Protein AF-0000000067827092 (afdb_homodimer)

pLDDT: mean 78.28, std 23.98, range [33.88, 98.75]

Organism: Synechocystis sp. (strain ATCC 27184 / PCC 6803 / Kazusa) (NCBI:txid1111708)

Secondary structure (DSSP, 8-state):
---TTTT--------------------TTT-TTEEEEEEEEEHHHHHHHHHHHHH-SS---HHHHHHHHHHHHHHT-/---TTTT--------------------TTT-TTEEEEEEEEEHHHHHHHHHHHHH-SS---HHHHHHHHHHHHHHT-

Solvent-accessible surface area (backbone atoms only — not comparable to full-atom values): 9592 Å² total; per-residue (Å²): 131,84,75,79,68,68,75,74,63,77,73,69,72,73,66,76,68,74,67,72,66,64,71,71,71,73,42,66,83,66,35,86,63,36,35,84,43,75,32,51,29,46,40,67,58,52,52,51,48,54,54,51,39,72,68,39,87,66,87,54,54,70,25,56,50,52,41,51,51,51,53,52,52,56,72,72,103,133,85,74,82,68,68,77,76,63,79,72,71,70,72,66,74,68,73,67,73,68,65,72,71,69,74,43,68,82,65,35,85,63,35,35,84,42,75,32,53,30,47,40,68,58,51,52,52,47,54,55,50,40,71,68,39,86,65,87,52,52,71,28,56,50,52,42,49,5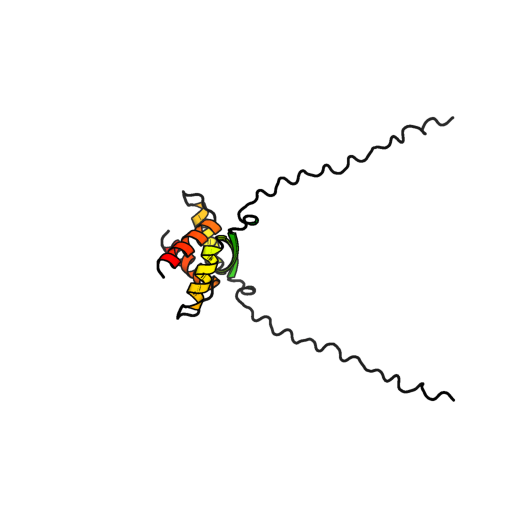0,52,54,53,52,55,72,71,104

Structure (mmCIF, N/CA/C/O backbone):
data_AF-0000000067827092-model_v1
#
loop_
_entity.id
_entity.type
_entity.pdbx_description
1 polymer 'Ssl6035 protein'
#
loop_
_atom_site.group_PDB
_atom_site.id
_atom_site.type_symbol
_atom_site.label_atom_id
_atom_site.label_alt_id
_atom_site.label_comp_id
_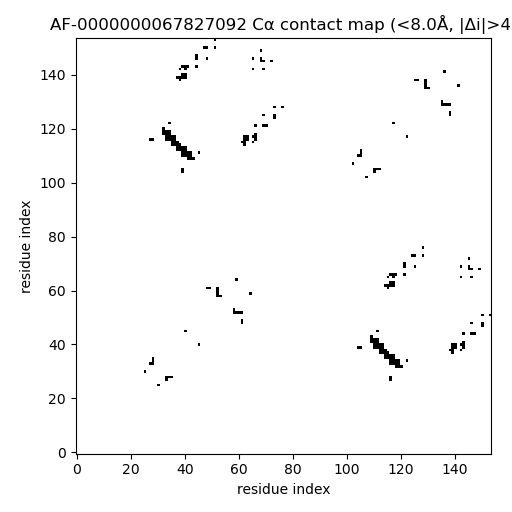atom_site.label_asym_id
_atom_site.label_entity_id
_atom_site.label_seq_id
_atom_site.pdbx_PDB_ins_code
_atom_site.Cartn_x
_atom_site.Cartn_y
_atom_site.Cartn_z
_atom_site.occupancy
_atom_site.B_iso_or_equiv
_atom_site.auth_seq_id
_atom_site.auth_comp_id
_atom_site.auth_asym_id
_atom_site.auth_atom_id
_atom_site.pdbx_PDB_model_num
ATOM 1 N N . MET A 1 1 ? -31.906 59.188 38.312 1 33.88 1 MET A N 1
ATOM 2 C CA . MET A 1 1 ? -31.656 58.969 36.906 1 33.88 1 MET A CA 1
ATOM 3 C C . MET A 1 1 ? -30.562 57.906 36.719 1 33.88 1 MET A C 1
ATOM 5 O O . MET A 1 1 ? -29.469 58.062 37.25 1 33.88 1 MET A O 1
ATOM 9 N N . SER A 1 2 ? -30.969 56.594 36.781 1 47.31 2 SER A N 1
ATOM 10 C CA . SER A 1 2 ? -30.125 55.406 36.812 1 47.31 2 SER A CA 1
ATOM 11 C C . SER A 1 2 ? -29.281 55.281 35.562 1 47.31 2 SER A C 1
ATOM 13 O O . SER A 1 2 ? -29.812 55.281 34.438 1 47.31 2 SER A O 1
ATOM 15 N N . LYS A 1 3 ? -28.047 55.875 35.531 1 43.91 3 LYS A N 1
ATOM 16 C CA . LYS A 1 3 ? -27.031 56.094 34.5 1 43.91 3 LYS A CA 1
ATOM 17 C C . LYS A 1 3 ? -26.594 54.812 33.844 1 43.91 3 LYS A C 1
ATOM 19 O O . LYS A 1 3 ? -25.641 54.781 33.062 1 43.91 3 LYS A O 1
ATOM 24 N N . PHE A 1 4 ? -26.969 53.625 34.406 1 52.75 4 PHE A N 1
ATOM 25 C CA . PHE A 1 4 ? -26.234 52.438 34.031 1 52.75 4 PHE A CA 1
ATOM 26 C C . PHE A 1 4 ? -26.594 52.031 32.594 1 52.75 4 PHE A C 1
ATOM 28 O O . PHE A 1 4 ? -26.281 50.906 32.188 1 52.75 4 PHE A O 1
ATOM 35 N N . LYS A 1 5 ? -27.438 52.812 31.953 1 43.12 5 LYS A N 1
ATOM 36 C CA . LYS A 1 5 ? -27.938 52.281 30.688 1 43.12 5 LYS A CA 1
ATOM 37 C C . LYS A 1 5 ? -26.812 52.094 29.688 1 43.12 5 LYS A C 1
ATOM 39 O O . LYS A 1 5 ? -26.953 51.344 28.719 1 43.12 5 LYS A O 1
ATOM 44 N N . GLY A 1 6 ? -25.891 52.969 29.625 1 42.88 6 GLY A N 1
ATOM 45 C CA . GLY A 1 6 ? -25.281 53.188 28.312 1 42.88 6 GLY A CA 1
ATOM 46 C C . GLY A 1 6 ? -24.422 52 27.875 1 42.88 6 GLY A C 1
ATOM 47 O O . GLY A 1 6 ? -24 51.938 26.719 1 42.88 6 GLY A O 1
ATOM 48 N N . ILE A 1 7 ? -23.625 51.406 28.719 1 44.62 7 ILE A N 1
ATOM 49 C CA . ILE A 1 7 ? -22.391 50.75 28.234 1 44.62 7 ILE A CA 1
ATOM 50 C C . ILE A 1 7 ? -22.75 49.469 27.5 1 44.62 7 ILE A C 1
ATOM 52 O O . ILE A 1 7 ? -21.922 48.562 27.438 1 44.62 7 ILE A O 1
ATOM 56 N N . LEU A 1 8 ? -24 49.156 27.25 1 47.06 8 LEU A N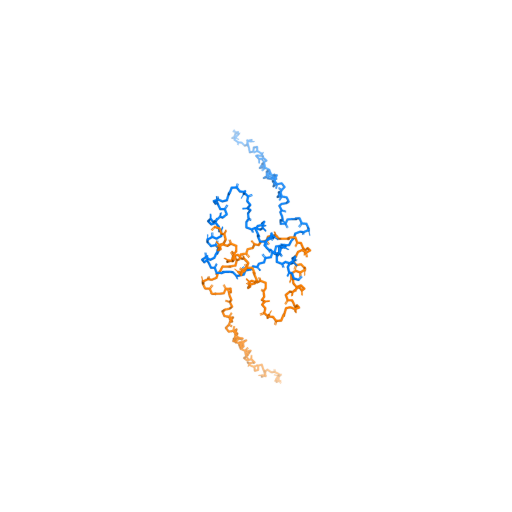 1
ATOM 57 C CA . LEU A 1 8 ? -24.219 47.906 26.5 1 47.06 8 LEU A CA 1
ATOM 58 C C . LEU A 1 8 ? -23.438 47.938 25.188 1 47.06 8 LEU A C 1
ATOM 60 O O . LEU A 1 8 ? -23.922 48.5 24.188 1 47.06 8 LEU A O 1
ATOM 64 N N . ASP A 1 9 ? -22.312 48.688 25.172 1 39 9 ASP A N 1
ATOM 65 C CA . ASP A 1 9 ? -21.562 48.688 23.922 1 39 9 ASP A CA 1
ATOM 66 C C . ASP A 1 9 ? -21.547 47.281 23.328 1 39 9 ASP A C 1
ATOM 68 O O . ASP A 1 9 ? -21.484 46.281 24.047 1 39 9 ASP A O 1
ATOM 72 N N . SER A 1 10 ? -22.047 47.125 22.047 1 42.09 10 SER A N 1
ATOM 73 C CA . SER A 1 10 ? -22.031 46.156 20.953 1 42.09 10 SER A CA 1
ATOM 74 C C . SER A 1 10 ? -20.703 45.406 20.906 1 42.09 10 SER A C 1
ATOM 76 O O . SER A 1 10 ? -19.672 45.969 20.5 1 42.09 10 SER A O 1
ATOM 78 N N . HIS A 1 11 ? -20.219 44.781 22 1 43.06 11 HIS A N 1
ATOM 79 C CA . HIS A 1 11 ? -19.109 43.844 21.766 1 43.06 11 HIS A CA 1
ATOM 80 C C . HIS A 1 11 ? -19.312 43.094 20.469 1 43.06 11 HIS A C 1
ATOM 82 O O . HIS A 1 11 ? -20.25 42.281 20.344 1 43.06 11 HIS A O 1
ATOM 88 N N . LYS A 1 12 ? -19.312 43.812 19.328 1 40 12 LYS A N 1
ATOM 89 C CA . LYS A 1 12 ? -19.141 43.094 18.062 1 40 12 LYS A CA 1
ATOM 90 C C . LYS A 1 12 ? -18.297 41.844 18.234 1 40 12 LYS A C 1
ATOM 92 O O . LYS A 1 12 ? -17.188 41.875 18.766 1 40 12 LYS A O 1
ATOM 97 N N . GLN A 1 13 ? -18.906 40.75 18.703 1 42.06 13 GLN A N 1
ATOM 98 C CA . GLN A 1 13 ? -18.328 39.438 18.594 1 42.06 13 GLN A CA 1
ATOM 99 C C . GLN A 1 13 ? -17.406 39.344 17.359 1 42.06 13 GLN A C 1
ATOM 101 O O . GLN A 1 13 ? -17.844 39.625 16.25 1 42.06 13 GLN A O 1
ATOM 106 N N . THR A 1 14 ? -16.141 39.688 17.531 1 42.25 14 THR A N 1
ATOM 107 C CA . THR A 1 14 ? -15.078 39.375 16.594 1 42.25 14 THR A CA 1
ATOM 108 C C . THR A 1 14 ? -15.43 38.094 15.828 1 42.25 14 THR A C 1
ATOM 110 O O . THR A 1 14 ? -15.727 37.062 16.438 1 42.25 14 THR A O 1
ATOM 113 N N . ALA A 1 15 ? -16.062 38.188 14.633 1 44.16 15 ALA A N 1
ATOM 114 C CA . ALA A 1 15 ? -16.234 37.062 13.688 1 44.16 15 ALA A CA 1
ATOM 115 C C . ALA A 1 15 ? -15.117 36.031 13.852 1 44.16 15 ALA A C 1
ATOM 117 O O . ALA A 1 15 ? -14 36.375 14.25 1 44.16 15 ALA A O 1
ATOM 118 N N . PRO A 1 16 ? -15.445 34.844 14.32 1 44.72 16 PRO A N 1
ATOM 119 C CA . PRO A 1 16 ? -14.375 33.844 14.289 1 44.72 16 PRO A CA 1
ATOM 120 C C . PRO A 1 16 ? -13.336 34.125 13.203 1 44.72 16 PRO A C 1
ATOM 122 O O . PRO A 1 16 ? -13.688 34.562 12.102 1 44.72 16 PRO A O 1
ATOM 125 N N . THR A 1 17 ? -12.258 34.812 13.445 1 43.59 17 THR A N 1
ATOM 126 C CA . THR A 1 17 ? -11.125 34.812 12.531 1 43.59 17 THR A CA 1
ATOM 127 C C . THR A 1 17 ? -11.18 33.625 11.586 1 43.59 17 THR A C 1
ATOM 129 O O . THR A 1 17 ? -11.352 32.5 12.031 1 43.59 17 THR A O 1
ATOM 132 N N . GLU A 1 18 ? -11.773 33.781 10.367 1 44.19 18 GLU A N 1
ATOM 133 C CA . GLU A 1 18 ? -11.492 32.75 9.367 1 44.19 18 GLU A CA 1
ATOM 134 C C . GLU A 1 18 ? -10.172 32.031 9.672 1 44.19 18 GLU A C 1
ATOM 136 O O . GLU A 1 18 ? -9.109 32.656 9.656 1 44.19 18 GLU A O 1
ATOM 141 N N . SER A 1 19 ? -10.016 31.375 10.773 1 43.94 19 SER A N 1
ATOM 142 C CA . SER A 1 19 ? -8.844 30.516 10.828 1 43.94 19 SER A CA 1
ATOM 143 C C . SER A 1 19 ? -8.25 30.297 9.445 1 43.94 19 SER A C 1
ATOM 145 O O . SER A 1 19 ? -8.961 29.891 8.516 1 43.94 19 SER A O 1
ATOM 147 N N . GLN A 1 20 ? -7.543 31.219 8.906 1 46.22 20 GLN A N 1
ATOM 148 C CA . GLN A 1 20 ? -6.727 30.938 7.73 1 46.22 20 GLN A CA 1
ATOM 149 C C . GLN A 1 20 ? -6.406 29.453 7.621 1 46.22 20 GLN A C 1
ATOM 151 O O . GLN A 1 20 ? -5.594 28.938 8.383 1 46.22 20 GLN A O 1
ATOM 156 N N . ARG A 1 21 ? -7.363 28.594 7.559 1 46.31 21 ARG A N 1
ATOM 157 C CA . ARG A 1 21 ? -7.051 27.203 7.285 1 46.31 21 ARG A CA 1
ATOM 158 C C . ARG A 1 21 ? -5.766 27.078 6.477 1 46.31 21 ARG A C 1
ATOM 160 O O . ARG A 1 21 ? -5.625 27.703 5.422 1 46.31 21 ARG A O 1
ATOM 167 N N . LYS A 1 22 ? -4.652 27.219 7.09 1 48.22 22 LYS A N 1
ATOM 168 C CA . LYS A 1 22 ? -3.404 26.938 6.387 1 48.22 22 LYS A CA 1
ATOM 169 C C . LYS A 1 22 ? -3.648 26.062 5.16 1 48.22 22 LYS A C 1
ATOM 171 O O . LYS A 1 22 ? -4.453 25.125 5.207 1 48.22 22 LYS A O 1
ATOM 176 N N . PRO A 1 23 ? -3.531 26.656 3.963 1 47.41 23 PRO A N 1
ATOM 177 C CA . PRO A 1 23 ? -3.721 25.828 2.77 1 47.41 23 PRO A CA 1
ATOM 178 C C . PRO A 1 23 ? -3.324 24.375 2.996 1 47.41 23 PRO A C 1
ATOM 180 O O . PRO A 1 23 ? -2.301 24.094 3.627 1 47.41 23 PRO A O 1
ATOM 183 N N . LYS A 1 24 ? -4.215 23.547 3.318 1 49.28 24 LYS A N 1
ATOM 184 C CA . LYS A 1 24 ? -3.871 22.125 3.43 1 49.28 24 LYS A CA 1
ATOM 185 C C . LYS A 1 24 ? -2.742 21.766 2.471 1 49.28 24 LYS A C 1
ATOM 187 O O . LYS A 1 24 ? -2.793 22.094 1.285 1 49.28 24 LYS A O 1
ATOM 192 N N . THR A 1 25 ? -1.505 22.266 2.738 1 52.91 25 THR A N 1
ATOM 193 C CA . THR A 1 25 ? -0.368 21.875 1.914 1 52.91 25 THR A CA 1
ATOM 194 C C . THR A 1 25 ? -0.721 20.656 1.049 1 52.91 25 THR A C 1
ATOM 196 O O . THR A 1 25 ? -1.438 19.766 1.492 1 52.91 25 THR A O 1
ATOM 199 N N . LYS A 1 26 ? -1.05 21.016 -0.239 1 58.91 26 LYS A N 1
ATOM 200 C CA . LYS A 1 26 ? -1.419 20 -1.222 1 58.91 26 LYS A CA 1
ATOM 201 C C . LYS A 1 26 ? -0.495 18.797 -1.134 1 58.91 26 LYS A C 1
ATOM 203 O O . LYS A 1 26 ? 0.647 18.844 -1.596 1 58.91 26 LYS A O 1
ATOM 208 N N . GLY A 1 27 ? -0.501 18.172 0.019 1 72.88 27 GLY A N 1
ATOM 209 C CA . GLY A 1 27 ? 0.281 16.953 0.1 1 72.88 27 GLY A CA 1
ATOM 210 C C . GLY A 1 27 ? -0.092 15.93 -0.959 1 72.88 27 GLY A C 1
ATOM 211 O O . GLY A 1 27 ? -0.741 16.266 -1.952 1 72.88 27 GLY A O 1
ATOM 212 N N . LYS A 1 28 ? 0.531 14.852 -1.089 1 79.19 28 LYS A N 1
ATOM 213 C CA . LYS A 1 28 ? 0.27 13.789 -2.051 1 79.19 28 LYS A CA 1
ATOM 214 C C . LYS A 1 28 ? -1.223 13.477 -2.139 1 79.19 28 LYS A C 1
ATOM 216 O O . LYS A 1 28 ? -1.726 13.117 -3.205 1 79.19 28 LYS A O 1
ATOM 221 N N . ARG A 1 29 ? -1.919 13.906 -1.175 1 84.81 29 ARG A N 1
ATOM 222 C CA . ARG A 1 29 ? -3.342 13.586 -1.138 1 84.81 29 ARG A CA 1
ATOM 223 C C . ARG A 1 29 ? -4.121 14.453 -2.121 1 84.81 29 ARG A C 1
ATOM 225 O O . ARG A 1 29 ? -5.035 13.969 -2.795 1 84.81 29 ARG A O 1
ATOM 232 N N . SER A 1 30 ? -3.689 15.719 -2.262 1 86.5 30 SER A N 1
ATOM 233 C CA . SER A 1 30 ? -4.41 16.641 -3.137 1 86.5 30 SER A CA 1
ATOM 234 C C . SER A 1 30 ? -3.816 16.641 -4.543 1 86.5 30 SER A C 1
ATOM 236 O O . SER A 1 30 ? -4.352 17.281 -5.445 1 86.5 30 SER A O 1
ATOM 238 N N . ASP A 1 31 ? -2.68 16.109 -4.727 1 91 31 ASP A N 1
ATOM 239 C CA . ASP A 1 31 ? -2.01 16.031 -6.02 1 91 31 ASP A CA 1
ATOM 240 C C . ASP A 1 31 ? -2.742 15.062 -6.957 1 91 31 ASP A C 1
ATOM 242 O O . ASP A 1 31 ? -2.912 13.891 -6.633 1 91 31 ASP A O 1
ATOM 246 N N . PRO A 1 32 ? -3.223 15.609 -8.047 1 93.75 32 PRO A N 1
ATOM 247 C CA . PRO A 1 32 ? -4.043 14.789 -8.945 1 93.75 32 PRO A CA 1
ATOM 248 C C . PRO A 1 32 ? -3.268 13.633 -9.562 1 93.75 32 PRO A C 1
ATOM 250 O O . PRO A 1 32 ? -3.867 12.719 -10.141 1 93.75 32 PRO A O 1
ATOM 253 N N . ASP A 1 33 ? -1.917 13.625 -9.562 1 95.69 33 ASP A N 1
ATOM 254 C CA . ASP A 1 33 ? -1.111 12.578 -10.172 1 95.69 33 ASP A CA 1
ATOM 255 C C . ASP A 1 33 ? -0.927 11.398 -9.219 1 95.69 33 ASP A C 1
ATOM 257 O O . ASP A 1 33 ? -0.369 10.367 -9.594 1 95.69 33 ASP A O 1
ATOM 261 N N . TYR A 1 34 ? -1.407 11.578 -8.047 1 97.25 34 TYR A N 1
ATOM 262 C CA . TYR A 1 34 ? -1.266 10.516 -7.062 1 97.25 34 TYR A CA 1
ATOM 263 C C . TYR A 1 34 ? -2.615 9.883 -6.742 1 97.25 34 TYR A C 1
ATOM 265 O O . TYR A 1 34 ? -3.658 10.523 -6.891 1 97.25 34 TYR A O 1
ATOM 273 N N . GLU A 1 35 ? -2.527 8.68 -6.41 1 96.56 35 GLU A N 1
ATOM 274 C CA . GLU A 1 35 ? -3.666 7.891 -5.949 1 96.56 35 GLU A CA 1
ATOM 275 C C . GLU A 1 35 ? -3.43 7.348 -4.543 1 96.56 35 GLU A C 1
ATOM 277 O O . GLU A 1 35 ? -2.336 6.867 -4.234 1 96.56 35 GLU A O 1
ATOM 282 N N . GLN A 1 36 ? -4.469 7.582 -3.623 1 96.94 36 GLN A N 1
ATOM 283 C CA . GLN A 1 36 ? -4.43 6.875 -2.348 1 96.94 36 GLN A CA 1
ATOM 284 C C . GLN A 1 36 ? -4.875 5.426 -2.51 1 96.94 36 GLN A C 1
ATOM 286 O O . GLN A 1 36 ? -6.02 5.164 -2.885 1 96.94 36 GLN A O 1
ATOM 291 N N . VAL A 1 37 ? -3.977 4.504 -2.258 1 97.88 37 VAL A N 1
ATOM 292 C CA . VAL A 1 37 ? -4.305 3.09 -2.391 1 97.88 37 VAL A CA 1
ATOM 293 C C . VAL A 1 37 ? -4.328 2.434 -1.013 1 97.88 37 VAL A C 1
ATOM 295 O O . VAL A 1 37 ? -3.684 2.914 -0.077 1 97.88 37 VAL A O 1
ATOM 298 N N . SER A 1 38 ? -5.137 1.438 -0.887 1 97.25 38 SER A N 1
ATOM 299 C CA . SER A 1 38 ? -5.227 0.676 0.354 1 97.25 38 SER A CA 1
ATOM 300 C C . SER A 1 38 ? -4.77 -0.765 0.152 1 97.25 38 SER A C 1
ATOM 302 O O . SER A 1 38 ? -5.016 -1.358 -0.899 1 97.25 38 SER A O 1
ATOM 304 N N . ALA A 1 39 ? -4.039 -1.232 1.086 1 98 39 ALA A N 1
ATOM 305 C CA . ALA A 1 39 ? -3.633 -2.635 1.119 1 98 39 ALA A CA 1
ATOM 306 C C . ALA A 1 39 ? -3.807 -3.223 2.518 1 98 39 ALA A C 1
ATOM 308 O O . ALA A 1 39 ? -3.625 -2.525 3.518 1 98 39 ALA A O 1
ATOM 309 N N . TYR A 1 40 ? -4.254 -4.367 2.566 1 97.5 40 TYR A N 1
ATOM 310 C CA . TYR A 1 40 ? -4.266 -5.121 3.814 1 97.5 40 TYR A CA 1
ATOM 311 C C . TYR A 1 40 ? -3.01 -5.977 3.945 1 97.5 40 TYR A C 1
ATOM 313 O O . TYR A 1 40 ? -2.807 -6.914 3.17 1 97.5 40 TYR A O 1
ATOM 321 N N . ILE A 1 41 ? -2.197 -5.652 4.922 1 98.12 41 ILE A N 1
ATOM 322 C CA . ILE A 1 41 ? -0.972 -6.414 5.152 1 98.12 41 ILE A CA 1
ATOM 323 C C . ILE A 1 41 ? -0.934 -6.906 6.598 1 98.12 41 ILE A C 1
ATOM 325 O O . ILE A 1 41 ? -1.694 -6.43 7.441 1 98.12 41 ILE A O 1
ATOM 329 N N . ARG A 1 42 ? -0.126 -7.891 6.824 1 97.88 42 ARG A N 1
ATOM 330 C CA . ARG A 1 42 ? 0.013 -8.375 8.195 1 97.88 42 ARG A CA 1
ATOM 331 C C . ARG A 1 42 ? 0.501 -7.273 9.125 1 97.88 42 ARG A C 1
ATOM 333 O O . ARG A 1 42 ? 1.369 -6.48 8.75 1 97.88 42 ARG A O 1
ATOM 340 N N . LYS A 1 43 ? -0.029 -7.297 10.352 1 97.94 43 LYS A N 1
ATOM 341 C CA . LYS A 1 43 ? 0.338 -6.293 11.352 1 97.94 43 LYS A CA 1
ATOM 342 C C . LYS A 1 43 ? 1.833 -6.34 11.648 1 97.94 43 LYS A C 1
ATOM 344 O O . LYS A 1 43 ? 2.477 -5.297 11.781 1 97.94 43 LYS A O 1
ATOM 349 N N . GLU A 1 44 ? 2.318 -7.484 11.805 1 98 44 GLU A N 1
ATOM 350 C CA . GLU A 1 44 ? 3.736 -7.648 12.109 1 98 44 GLU A CA 1
ATOM 351 C C . GLU A 1 44 ? 4.609 -7.078 11 1 98 44 GLU A C 1
ATOM 353 O O . GLU A 1 44 ? 5.617 -6.422 11.266 1 98 44 GLU A O 1
ATOM 358 N N . THR A 1 45 ? 4.234 -7.324 9.727 1 98.56 45 THR A N 1
ATOM 359 C CA . THR A 1 45 ? 4.973 -6.766 8.594 1 98.56 45 THR A CA 1
ATOM 360 C C . THR A 1 45 ? 4.965 -5.242 8.648 1 98.56 45 THR A C 1
ATOM 362 O O . THR A 1 45 ? 6.012 -4.605 8.508 1 98.56 45 THR A O 1
ATOM 365 N N . TYR A 1 46 ? 3.814 -4.711 8.906 1 98.38 46 TYR A N 1
ATOM 366 C CA . TYR A 1 46 ? 3.684 -3.26 8.945 1 98.38 46 TYR A CA 1
ATOM 367 C C . TYR A 1 46 ? 4.535 -2.668 10.062 1 98.38 46 TYR A C 1
ATOM 369 O O . TYR A 1 46 ? 5.242 -1.679 9.859 1 98.38 46 TYR A O 1
ATOM 377 N N . ARG A 1 47 ? 4.441 -3.289 11.227 1 98.12 47 ARG A N 1
ATOM 378 C CA . ARG A 1 47 ? 5.234 -2.832 12.359 1 98.12 47 ARG A CA 1
ATOM 379 C C . ARG A 1 47 ? 6.723 -2.834 12.023 1 98.12 47 ARG A C 1
ATOM 381 O O . ARG A 1 47 ? 7.422 -1.852 12.281 1 98.12 47 ARG A O 1
ATOM 388 N N . ASN A 1 48 ? 7.195 -3.908 11.469 1 98.5 48 ASN A N 1
ATOM 389 C CA . ASN A 1 48 ? 8.609 -4.035 11.133 1 98.5 48 ASN A CA 1
ATOM 390 C C . ASN A 1 48 ? 9.023 -3.033 10.062 1 98.5 48 ASN A C 1
ATOM 392 O O . ASN A 1 48 ? 10.141 -2.51 10.094 1 98.5 48 ASN A O 1
ATOM 396 N N . VAL A 1 49 ? 8.148 -2.727 9.102 1 98.38 49 VAL A N 1
ATOM 397 C CA . VAL A 1 49 ? 8.438 -1.734 8.07 1 98.38 49 VAL A CA 1
ATOM 398 C C . VAL A 1 49 ? 8.578 -0.353 8.703 1 98.38 49 VAL A C 1
ATOM 400 O O . VAL A 1 49 ? 9.508 0.393 8.391 1 98.38 49 VAL A O 1
ATOM 403 N N . LYS A 1 50 ? 7.621 -0.02 9.586 1 97.5 50 LYS A N 1
ATOM 404 C CA . LYS A 1 50 ? 7.672 1.273 10.266 1 97.5 50 LYS A CA 1
ATOM 405 C C . LYS A 1 50 ? 8.977 1.44 11.039 1 97.5 50 LYS A C 1
ATOM 407 O O . LYS A 1 50 ? 9.602 2.5 10.984 1 97.5 50 LYS A O 1
ATOM 412 N N . ILE A 1 51 ? 9.406 0.389 11.742 1 97.56 51 ILE A N 1
ATOM 413 C CA . ILE A 1 51 ? 10.648 0.414 12.508 1 97.56 51 ILE A CA 1
ATOM 414 C C . ILE A 1 51 ? 11.836 0.604 11.562 1 97.56 51 ILE A C 1
ATOM 416 O O . ILE A 1 51 ? 12.711 1.438 11.812 1 97.56 51 ILE A O 1
ATOM 420 N N . ALA A 1 52 ? 11.836 -0.206 10.453 1 97.38 52 ALA A N 1
ATOM 421 C CA . ALA A 1 52 ? 12.938 -0.137 9.492 1 97.38 52 ALA A CA 1
ATOM 422 C C . ALA A 1 52 ? 13.023 1.247 8.859 1 97.38 52 ALA A C 1
ATOM 424 O O . ALA A 1 52 ? 14.125 1.773 8.656 1 97.38 52 ALA A O 1
ATOM 425 N N . LEU A 1 53 ? 11.914 1.859 8.57 1 97.25 53 LEU A N 1
ATOM 426 C CA . LEU A 1 53 ? 11.875 3.18 7.949 1 97.25 53 LEU A CA 1
ATOM 427 C C . LEU A 1 53 ? 12.445 4.234 8.891 1 97.25 53 LEU A C 1
ATOM 429 O O . LEU A 1 53 ? 13.109 5.176 8.445 1 97.25 53 LEU A O 1
ATOM 433 N N . LEU A 1 54 ? 12.148 4.066 10.195 1 95.81 54 LEU A N 1
ATOM 434 C CA . LEU A 1 54 ? 12.633 5.02 11.188 1 95.81 54 LEU A CA 1
ATOM 435 C C . LEU A 1 54 ? 14.156 4.961 11.289 1 95.81 54 LEU A C 1
ATOM 437 O O . LEU A 1 54 ? 14.797 5.961 11.625 1 95.81 54 LEU A O 1
ATOM 441 N N . GLN A 1 55 ? 14.703 3.799 10.969 1 94.56 55 GLN A N 1
ATOM 442 C CA . GLN A 1 55 ? 16.141 3.57 11.133 1 94.56 55 GLN A CA 1
ATOM 443 C C . GLN A 1 55 ? 16.891 3.928 9.859 1 94.56 55 GLN A C 1
ATOM 445 O O . GLN A 1 55 ? 18.125 4.031 9.875 1 94.56 55 GLN A O 1
ATOM 450 N N . GLU A 1 56 ? 16.219 4.113 8.781 1 92 56 GLU A N 1
ATOM 451 C CA . GLU A 1 56 ? 16.875 4.406 7.508 1 92 56 GLU A CA 1
ATOM 452 C C . GLU A 1 56 ? 17.5 5.793 7.512 1 92 56 GLU A C 1
ATOM 454 O O . GLU A 1 56 ? 16.938 6.734 8.086 1 92 56 GLU A O 1
ATOM 459 N N . GLU A 1 57 ? 18.625 5.762 6.941 1 86.31 57 GLU A N 1
ATOM 460 C CA . GLU A 1 57 ? 19.297 7.051 6.785 1 86.31 57 GLU A CA 1
ATOM 461 C C . GLU A 1 57 ? 18.5 7.98 5.879 1 86.31 57 GLU A C 1
ATOM 463 O O . GLU A 1 57 ? 18.391 9.18 6.152 1 86.31 57 GLU A O 1
ATOM 468 N N . GLU A 1 58 ? 17.984 7.348 4.762 1 81.88 58 GLU A N 1
ATOM 469 C CA . GLU A 1 58 ? 17.109 8.102 3.871 1 81.88 58 GLU A CA 1
ATOM 470 C C . GLU A 1 58 ? 15.711 8.258 4.469 1 81.88 58 GLU A C 1
ATOM 472 O O . GLU A 1 58 ? 15.07 7.27 4.82 1 81.88 58 GLU A O 1
ATOM 477 N N . LYS A 1 59 ? 15.359 9.461 4.641 1 88.06 59 LYS A N 1
ATOM 478 C CA . LYS A 1 59 ? 14.055 9.727 5.246 1 88.06 59 LYS A CA 1
ATOM 479 C C . LYS A 1 59 ? 12.938 9.586 4.223 1 88.06 59 LYS A C 1
ATOM 481 O O . LYS A 1 59 ? 12.562 10.555 3.561 1 88.06 59 LYS A O 1
ATOM 486 N N . ARG A 1 60 ? 12.523 8.375 4.066 1 90.81 60 ARG A N 1
ATOM 487 C CA . ARG A 1 60 ? 11.344 8.141 3.24 1 90.81 60 ARG A CA 1
ATOM 488 C C . ARG A 1 60 ? 10.188 7.609 4.082 1 90.81 60 ARG A C 1
ATOM 490 O O . ARG A 1 60 ? 10.398 7.004 5.133 1 90.81 60 ARG A O 1
ATOM 497 N N . ASP A 1 61 ? 9.031 8 3.545 1 95.25 61 ASP A N 1
ATOM 498 C CA . ASP A 1 61 ? 7.852 7.523 4.258 1 95.25 61 ASP A CA 1
ATOM 499 C C . ASP A 1 61 ? 7.316 6.238 3.631 1 95.25 61 ASP A C 1
ATOM 501 O O . ASP A 1 61 ? 7.867 5.746 2.643 1 95.25 61 ASP A O 1
ATOM 505 N N . PHE A 1 62 ? 6.367 5.617 4.188 1 97.5 62 PHE A N 1
ATOM 506 C CA . PHE A 1 62 ? 5.777 4.359 3.75 1 97.5 62 PHE A CA 1
ATOM 507 C C . PHE A 1 62 ? 5.324 4.449 2.297 1 97.5 62 PHE A C 1
ATOM 509 O O . PHE A 1 62 ? 5.559 3.527 1.513 1 97.5 62 PHE A O 1
ATOM 516 N N . SER A 1 63 ? 4.668 5.539 1.882 1 97.81 63 SER A N 1
ATOM 517 C CA . SER A 1 63 ? 4.191 5.73 0.515 1 97.81 63 SER A CA 1
ATOM 518 C C . SER A 1 63 ? 5.348 5.715 -0.478 1 97.81 63 SER A C 1
ATOM 520 O O . SER A 1 63 ? 5.238 5.133 -1.56 1 97.81 63 SER A O 1
ATOM 522 N N . ASP A 1 64 ? 6.43 6.395 -0.112 1 97.38 64 ASP A N 1
ATOM 523 C CA . ASP A 1 64 ? 7.613 6.406 -0.965 1 97.38 64 ASP A CA 1
ATOM 524 C C . ASP A 1 64 ? 8.172 4.996 -1.148 1 97.38 64 ASP A C 1
ATOM 526 O O . ASP A 1 64 ? 8.594 4.625 -2.246 1 97.38 64 ASP A O 1
ATOM 530 N N . LEU A 1 65 ? 8.273 4.227 -0.07 1 98.25 65 LEU A N 1
ATOM 531 C CA . LEU A 1 65 ? 8.773 2.859 -0.128 1 98.25 65 LEU A CA 1
ATOM 532 C C . LEU A 1 65 ? 7.891 1.997 -1.025 1 98.25 65 LEU A C 1
ATOM 534 O O . LEU A 1 65 ? 8.391 1.305 -1.914 1 98.25 65 LEU A O 1
ATOM 538 N N . VAL A 1 66 ? 6.574 2.074 -0.773 1 98.62 66 VAL A N 1
ATOM 539 C CA . VAL A 1 66 ? 5.645 1.265 -1.556 1 98.62 66 VAL A CA 1
ATOM 540 C C . VAL A 1 66 ? 5.75 1.642 -3.033 1 98.62 66 VAL A C 1
ATOM 542 O O . VAL A 1 66 ? 5.797 0.767 -3.9 1 98.62 66 VAL A O 1
ATOM 545 N N . GLU A 1 67 ? 5.793 2.941 -3.363 1 98.44 67 GLU A N 1
ATOM 546 C CA . GLU A 1 67 ? 5.961 3.402 -4.738 1 98.44 67 GLU A CA 1
ATOM 547 C C . GLU A 1 67 ? 7.223 2.818 -5.367 1 98.44 67 GLU A C 1
ATOM 549 O O . GLU A 1 67 ? 7.195 2.354 -6.508 1 98.44 67 GLU A O 1
ATOM 554 N N . ALA A 1 68 ? 8.266 2.852 -4.609 1 98.25 68 ALA A N 1
ATOM 555 C CA . ALA A 1 68 ? 9.531 2.346 -5.117 1 98.25 68 ALA A CA 1
ATOM 556 C C . ALA A 1 68 ? 9.469 0.84 -5.363 1 98.25 68 ALA A C 1
ATOM 558 O O . ALA A 1 68 ? 9.938 0.35 -6.391 1 98.25 68 ALA A O 1
ATOM 559 N N . LEU A 1 69 ? 8.93 0.112 -4.395 1 98.62 69 LEU A N 1
ATOM 560 C CA . LEU A 1 69 ? 8.836 -1.341 -4.5 1 98.62 69 LEU A CA 1
ATOM 561 C C . LEU A 1 69 ? 7.965 -1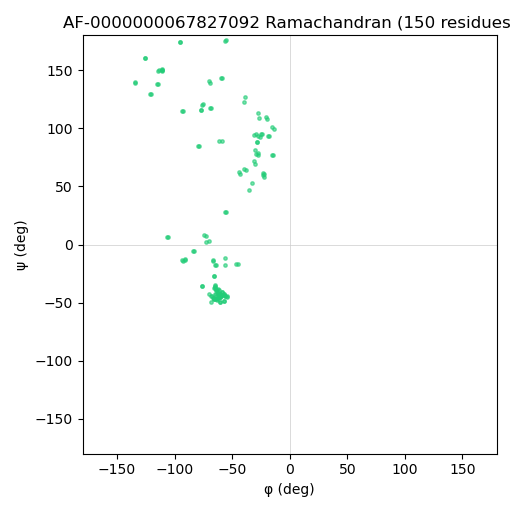.745 -5.684 1 98.62 69 LEU A C 1
ATOM 563 O O . LEU A 1 69 ? 8.312 -2.658 -6.438 1 98.62 69 LEU A O 1
ATOM 567 N N . LEU A 1 70 ? 6.844 -1.066 -5.887 1 98.75 70 LEU A N 1
ATOM 568 C CA . LEU A 1 70 ? 5.941 -1.375 -6.992 1 98.75 70 LEU A CA 1
ATOM 569 C C . LEU A 1 70 ? 6.59 -1.038 -8.328 1 98.75 70 LEU A C 1
ATOM 571 O O . LEU A 1 70 ? 6.457 -1.794 -9.297 1 98.75 70 LEU A O 1
ATOM 575 N N . SER A 1 71 ? 7.227 0.133 -8.406 1 98.62 71 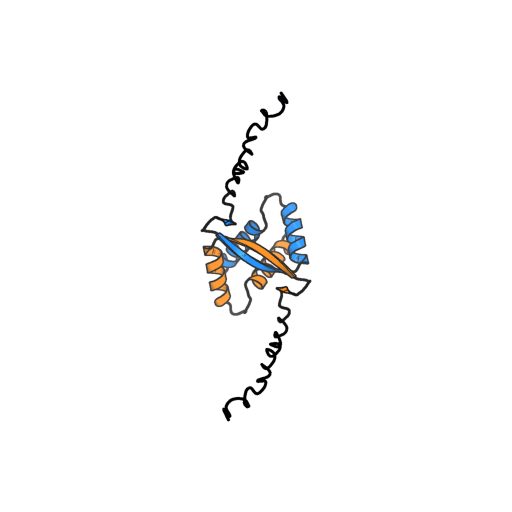SER A N 1
ATOM 576 C CA . SER A 1 71 ? 7.906 0.526 -9.633 1 98.62 71 SER A CA 1
ATOM 577 C C . SER A 1 71 ? 8.984 -0.486 -10.016 1 98.62 71 SER A C 1
ATOM 579 O O . SER A 1 71 ? 9.117 -0.844 -11.188 1 98.62 71 SER A O 1
ATOM 581 N N . GLU A 1 72 ? 9.703 -0.942 -9.008 1 98.31 72 GLU A N 1
ATOM 582 C CA . GLU A 1 72 ? 10.719 -1.958 -9.25 1 98.31 72 GLU A CA 1
ATOM 583 C C . GLU A 1 72 ? 10.094 -3.273 -9.703 1 98.31 72 GLU A C 1
ATOM 585 O O . GLU A 1 72 ? 10.586 -3.92 -10.625 1 98.31 72 GLU A O 1
ATOM 590 N N . TRP A 1 73 ? 9.109 -3.705 -9.07 1 98.25 73 TRP A N 1
ATOM 591 C CA . TRP A 1 73 ? 8.398 -4.922 -9.438 1 98.25 73 TRP A CA 1
ATOM 592 C C . TRP A 1 73 ? 7.891 -4.84 -10.875 1 98.25 73 TRP A C 1
ATOM 594 O O . TRP A 1 73 ? 8.016 -5.805 -11.641 1 98.25 73 TRP A O 1
ATOM 604 N N . LEU A 1 74 ? 7.355 -3.691 -11.273 1 98.12 74 LEU A N 1
ATOM 605 C CA . LEU A 1 74 ? 6.844 -3.492 -12.625 1 98.12 74 LEU A CA 1
ATOM 606 C C . LEU A 1 74 ? 7.969 -3.592 -13.648 1 98.12 74 LEU A C 1
ATOM 608 O O . LEU A 1 74 ? 7.766 -4.102 -14.75 1 98.12 74 LEU A O 1
ATOM 612 N N . SER A 1 75 ? 9.055 -3.053 -13.258 1 97.62 75 SER A N 1
ATOM 613 C CA . SER A 1 75 ? 10.188 -3.047 -14.18 1 97.62 75 SER A CA 1
ATOM 614 C C . SER A 1 75 ? 10.703 -4.461 -14.438 1 97.62 75 SER A C 1
ATOM 616 O O . SER A 1 75 ? 11.43 -4.695 -15.406 1 97.62 75 SER A O 1
ATOM 618 N N . ASN A 1 76 ? 10.273 -5.445 -13.602 1 95 76 ASN A N 1
ATOM 619 C CA . ASN A 1 76 ? 10.703 -6.836 -13.719 1 95 76 ASN A CA 1
ATOM 620 C C . ASN A 1 76 ? 9.594 -7.715 -14.297 1 95 76 ASN A C 1
ATOM 622 O O . ASN A 1 76 ? 9.719 -8.945 -14.312 1 95 76 ASN A O 1
ATOM 626 N N . GLN A 1 77 ? 8.578 -7.121 -14.688 1 89.56 77 GLN A N 1
ATOM 627 C CA . GLN A 1 77 ? 7.48 -7.867 -15.305 1 89.56 77 GLN A CA 1
ATOM 628 C C . GLN A 1 77 ? 7.703 -8.039 -16.797 1 89.56 77 GLN A C 1
ATOM 630 O O . GLN A 1 77 ? 8.336 -7.191 -17.438 1 89.56 77 GLN A O 1
ATOM 635 N N . MET B 1 1 ? -76.25 1.229 5.035 1 34.03 1 MET B N 1
ATOM 636 C CA . MET B 1 1 ? -75.312 0.355 5.781 1 34.03 1 MET B CA 1
ATOM 637 C C . MET B 1 1 ? -74 0.131 5.008 1 34.03 1 MET B C 1
ATOM 639 O O . MET B 1 1 ? -74.062 -0.363 3.881 1 34.03 1 MET B O 1
ATOM 643 N N . SER B 1 2 ? -73.125 1.201 5.004 1 47.97 2 SER B N 1
ATOM 644 C CA . SER B 1 2 ? -71.875 1.348 4.254 1 47.97 2 SER B CA 1
ATOM 645 C C . SER B 1 2 ? -70.875 0.236 4.602 1 47.97 2 SER B C 1
ATOM 647 O O . SER B 1 2 ? -70.562 0.033 5.773 1 47.97 2 SER B O 1
ATOM 649 N N . LYS B 1 3 ? -70.875 -0.942 3.92 1 43.75 3 LYS B N 1
ATOM 650 C CA . LYS B 1 3 ? -70.25 -2.25 3.996 1 43.75 3 LYS B CA 1
ATOM 651 C C . LYS B 1 3 ? -68.688 -2.117 4.008 1 43.75 3 LYS B C 1
ATOM 653 O O . LYS B 1 3 ? -68 -3.117 3.959 1 43.75 3 LYS B O 1
ATOM 658 N N . PHE B 1 4 ? -68.188 -0.953 3.582 1 53.19 4 PHE B N 1
ATOM 659 C CA . PHE B 1 4 ? -66.75 -0.988 3.211 1 53.19 4 PHE B CA 1
ATOM 660 C C . PHE B 1 4 ? -65.875 -1.144 4.445 1 53.19 4 PHE B C 1
ATOM 662 O O . PHE B 1 4 ? -64.688 -0.896 4.387 1 53.19 4 PHE B O 1
ATOM 669 N N . LYS B 1 5 ? -66.5 -1.294 5.617 1 44.44 5 LYS B N 1
ATOM 670 C CA . LYS B 1 5 ? -65.625 -1.218 6.801 1 44.44 5 LYS B CA 1
ATOM 671 C C . LYS B 1 5 ? -64.625 -2.377 6.84 1 44.44 5 LYS B C 1
ATOM 673 O O . LYS B 1 5 ? -63.656 -2.35 7.609 1 44.44 5 LYS B O 1
ATOM 678 N N . GLY B 1 6 ? -65 -3.529 6.441 1 43.88 6 GLY B N 1
ATOM 679 C CA . GLY B 1 6 ? -64.375 -4.672 7.062 1 43.88 6 GLY B CA 1
ATOM 680 C C . GLY B 1 6 ? -62.906 -4.801 6.688 1 43.88 6 GLY B C 1
ATOM 681 O O . GLY B 1 6 ? -62.125 -5.512 7.352 1 43.88 6 GLY B O 1
ATOM 682 N N . ILE B 1 7 ? -62.5 -4.742 5.414 1 45.16 7 ILE B N 1
ATOM 683 C CA . ILE B 1 7 ? -61.344 -5.484 4.941 1 45.16 7 ILE B CA 1
ATOM 684 C C . ILE B 1 7 ? -60.062 -4.809 5.434 1 45.16 7 ILE B C 1
ATOM 686 O O . ILE B 1 7 ? -59 -4.918 4.797 1 45.16 7 ILE B O 1
ATOM 690 N N . LEU B 1 8 ? -60.094 -3.818 6.301 1 47.56 8 LEU B N 1
ATOM 691 C CA . LEU B 1 8 ? -58.812 -3.285 6.719 1 47.56 8 LEU B CA 1
ATOM 692 C C . LEU B 1 8 ? -57.906 -4.387 7.301 1 47.56 8 LEU B C 1
ATOM 694 O O . LEU B 1 8 ? -58.062 -4.738 8.477 1 47.56 8 LEU B O 1
ATOM 698 N N . ASP B 1 9 ? -58.125 -5.641 6.816 1 40.47 9 ASP B N 1
ATOM 699 C CA . ASP B 1 9 ? -57.219 -6.676 7.32 1 40.47 9 ASP B CA 1
ATOM 700 C C . ASP B 1 9 ? -55.812 -6.148 7.457 1 40.47 9 ASP B C 1
ATOM 702 O O . ASP B 1 9 ? -55.375 -5.324 6.656 1 40.47 9 ASP B O 1
ATOM 706 N N . SER B 1 10 ? -55.188 -6.297 8.68 1 42.97 10 SER B N 1
ATOM 707 C CA . SER B 1 10 ? -53.875 -6.23 9.312 1 42.97 10 SER B CA 1
ATOM 708 C C . SER B 1 10 ? -52.781 -6.746 8.375 1 42.97 10 SER B C 1
ATOM 710 O O . SER B 1 10 ? -52.656 -7.953 8.164 1 42.97 10 SER B O 1
ATOM 712 N N . HIS B 1 11 ? -52.719 -6.34 7.094 1 43.41 11 HIS B N 1
ATOM 713 C CA . HIS B 1 11 ? -51.469 -6.703 6.426 1 43.41 11 HIS B CA 1
ATOM 714 C C . HIS B 1 11 ? -50.281 -6.531 7.359 1 43.41 11 HIS B C 1
ATOM 716 O O . HIS B 1 11 ? -49.969 -5.41 7.758 1 43.41 11 HIS B O 1
ATOM 722 N N . LYS B 1 12 ? -50.219 -7.324 8.453 1 40.47 12 LYS B N 1
ATOM 723 C CA . LYS B 1 12 ? -48.938 -7.48 9.148 1 40.47 12 LYS B CA 1
ATOM 724 C C . LYS B 1 12 ? -47.781 -7.332 8.188 1 40.47 12 LYS B C 1
ATOM 726 O O . LYS B 1 12 ? -47.688 -8.047 7.191 1 40.47 12 LYS B O 1
ATOM 731 N N . GLN B 1 13 ? -47.438 -6.121 7.812 1 41.81 13 GLN B N 1
ATOM 732 C CA . GLN B 1 13 ? -46.156 -5.848 7.184 1 41.81 13 GLN B CA 1
ATOM 733 C C . GLN B 1 13 ? -45.094 -6.844 7.645 1 41.81 13 GLN B C 1
ATOM 735 O O . GLN B 1 13 ? -44.875 -7.023 8.844 1 41.81 13 GLN B O 1
ATOM 740 N N . THR B 1 14 ? -45 -7.992 6.934 1 43.66 14 THR B N 1
ATOM 741 C CA . THR B 1 14 ? -43.844 -8.859 7.008 1 43.66 14 THR B CA 1
ATOM 742 C C . THR B 1 14 ? -42.594 -8.07 7.438 1 43.66 14 THR B C 1
ATOM 744 O O . THR B 1 14 ? -42.281 -7.043 6.844 1 43.66 14 THR B O 1
ATOM 747 N N . ALA B 1 15 ? -42.25 -8.062 8.742 1 44.41 15 ALA B N 1
ATOM 748 C CA . ALA B 1 15 ? -40.969 -7.582 9.258 1 44.41 15 ALA B CA 1
ATOM 749 C C . ALA B 1 15 ? -39.875 -7.711 8.211 1 44.41 15 ALA B C 1
ATOM 751 O O . ALA B 1 15 ? -39.906 -8.617 7.375 1 44.41 15 ALA B O 1
ATOM 752 N N . PRO B 1 16 ? -39.406 -6.617 7.656 1 45.31 16 PRO B N 1
ATOM 753 C CA . PRO B 1 16 ? -38.25 -6.82 6.793 1 45.31 16 PRO B CA 1
ATOM 754 C C . PRO B 1 16 ? -37.469 -8.078 7.152 1 45.31 16 PRO B C 1
ATOM 756 O O . PRO B 1 16 ? -37.344 -8.422 8.336 1 45.31 16 PRO B O 1
ATOM 759 N N . THR B 1 17 ? -37.688 -9.227 6.535 1 43.94 17 THR B N 1
ATOM 760 C CA . THR B 1 17 ? -36.719 -10.32 6.621 1 43.94 17 THR B CA 1
ATOM 761 C C . THR B 1 17 ? -35.344 -9.812 7.082 1 43.94 17 THR B C 1
ATOM 763 O O . THR B 1 17 ? -34.844 -8.836 6.531 1 43.94 17 THR B O 1
ATOM 766 N N . GLU B 1 18 ? -35.031 -9.836 8.406 1 44.44 18 GLU B N 1
ATOM 767 C CA . GLU B 1 18 ? -33.625 -9.695 8.766 1 44.44 18 GLU B CA 1
ATOM 768 C C . GLU B 1 18 ? -32.719 -10.094 7.598 1 44.44 18 GLU B C 1
ATOM 770 O O . GLU B 1 18 ? -32.719 -11.242 7.16 1 44.44 18 GLU B O 1
ATOM 775 N N . SER B 1 19 ? -32.781 -9.453 6.469 1 44.28 19 SER B N 1
ATOM 776 C CA . SER B 1 19 ? -31.688 -9.742 5.539 1 44.28 19 SER B CA 1
ATOM 777 C C . SER B 1 19 ? -30.531 -10.438 6.246 1 44.28 19 SER B C 1
ATOM 779 O O . SER B 1 19 ? -30.031 -9.953 7.262 1 44.28 19 SER B O 1
ATOM 781 N N . GLN B 1 20 ? -30.641 -11.68 6.52 1 47.91 20 GLN B N 1
ATOM 782 C CA . GLN B 1 20 ? -29.453 -12.43 6.926 1 47.91 20 GLN B CA 1
ATOM 783 C C . GLN B 1 20 ? -28.172 -11.75 6.426 1 47.91 20 GLN B C 1
ATOM 785 O O . GLN B 1 20 ? -27.875 -11.797 5.23 1 47.91 20 GLN B O 1
ATOM 790 N N . ARG B 1 21 ? -27.906 -10.539 6.797 1 47.72 21 ARG B N 1
ATOM 791 C CA . ARG B 1 21 ? -26.625 -9.961 6.449 1 47.72 21 ARG B CA 1
ATOM 792 C C . ARG B 1 21 ? -25.562 -11.047 6.293 1 47.72 21 ARG B C 1
ATOM 794 O O . ARG B 1 21 ? -25.359 -11.867 7.195 1 47.72 21 ARG B O 1
ATOM 801 N N . LYS B 1 22 ? -25.516 -11.727 5.219 1 49.38 22 LYS B N 1
ATOM 802 C CA . LYS B 1 22 ? -24.422 -12.656 4.953 1 49.38 22 LYS B CA 1
ATOM 803 C C . LYS B 1 22 ? -23.203 -12.312 5.793 1 49.38 22 LYS B C 1
ATOM 805 O O . LYS B 1 22 ? -22.875 -11.133 5.965 1 49.38 22 LYS B O 1
ATOM 810 N N . PRO B 1 23 ? -22.875 -13.156 6.789 1 48.19 23 PRO B N 1
ATOM 811 C CA . PRO B 1 23 ? -21.672 -12.875 7.574 1 48.19 23 PRO B CA 1
ATOM 812 C C . PRO B 1 23 ? -20.594 -12.164 6.766 1 48.19 23 PRO B C 1
ATOM 814 O O . PRO B 1 23 ? -20.344 -12.516 5.613 1 48.19 23 PRO B O 1
ATOM 817 N N . LYS B 1 24 ? -20.547 -10.891 6.805 1 50.03 24 LYS B N 1
ATOM 818 C CA . LYS B 1 24 ? -19.469 -10.203 6.121 1 50.03 24 LYS B CA 1
ATOM 819 C C . LYS B 1 24 ? -18.188 -11.047 6.109 1 50.03 24 LYS B C 1
ATOM 821 O O . LYS B 1 24 ? -17.781 -11.57 7.148 1 50.03 24 LYS B O 1
ATOM 826 N N . THR B 1 25 ? -18.156 -12.133 5.324 1 54.47 25 THR B N 1
ATOM 827 C CA . THR B 1 25 ? -16.938 -12.93 5.199 1 54.47 25 THR B CA 1
ATOM 828 C C . THR B 1 25 ? -15.742 -12.148 5.727 1 54.47 25 THR B C 1
ATOM 830 O O . THR B 1 25 ? -15.641 -10.938 5.527 1 54.47 25 THR B O 1
ATOM 833 N N . LYS B 1 26 ? -15.383 -12.539 6.996 1 60.47 26 LYS B N 1
ATOM 834 C CA . LYS B 1 26 ? -14.242 -11.906 7.664 1 60.47 26 LYS B CA 1
ATOM 835 C C . LYS B 1 26 ? -13.062 -11.758 6.715 1 60.47 26 LYS B C 1
ATOM 837 O O . LYS B 1 26 ? -12.383 -12.734 6.395 1 60.47 26 LYS B O 1
ATOM 842 N N . GLY B 1 27 ? -13.297 -10.977 5.68 1 73.44 27 GLY B N 1
ATOM 843 C CA . GLY B 1 27 ? -12.156 -10.719 4.812 1 73.44 27 GLY B CA 1
ATOM 844 C C . GLY B 1 27 ? -10.969 -10.133 5.547 1 73.44 27 GLY B C 1
ATOM 845 O O . GLY B 1 27 ? -10.914 -10.172 6.777 1 73.44 27 GLY B O 1
ATOM 846 N N . LYS B 1 28 ? -9.875 -9.938 4.957 1 79.69 28 LYS B N 1
ATOM 847 C CA . LYS B 1 28 ? -8.656 -9.375 5.535 1 79.69 28 LYS B CA 1
ATOM 848 C C . LYS B 1 28 ? -8.961 -8.125 6.355 1 79.69 28 LYS B C 1
ATOM 850 O O . LYS B 1 28 ? -8.289 -7.848 7.352 1 79.69 28 LYS B O 1
ATOM 855 N N . ARG B 1 29 ? -10.094 -7.602 6.129 1 85.12 29 ARG B N 1
ATOM 856 C CA . ARG B 1 29 ? -10.438 -6.359 6.812 1 85.12 29 ARG B CA 1
ATOM 857 C C . ARG B 1 29 ? 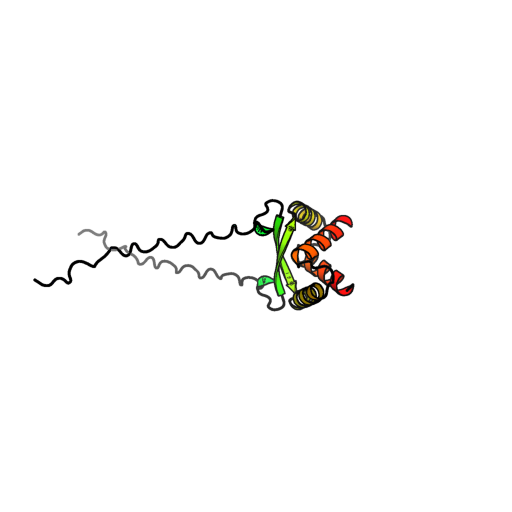-10.812 -6.621 8.266 1 85.12 29 ARG B C 1
ATOM 859 O O . ARG B 1 29 ? -10.438 -5.859 9.156 1 85.12 29 ARG B O 1
ATOM 866 N N . SER B 1 30 ? -11.484 -7.781 8.492 1 86.88 30 SER B N 1
ATOM 867 C CA . SER B 1 30 ? -11.938 -8.086 9.844 1 86.88 30 SER B CA 1
ATOM 868 C C . SER B 1 30 ? -10.914 -8.93 10.594 1 86.88 30 SER B C 1
ATOM 870 O O . SER B 1 30 ? -11.078 -9.203 11.781 1 86.88 30 SER B O 1
ATOM 872 N N . ASP B 1 31 ? -9.977 -9.469 9.938 1 91 31 ASP B N 1
ATOM 873 C CA . ASP B 1 31 ? -8.914 -10.273 10.531 1 91 31 ASP B CA 1
ATOM 874 C C . ASP B 1 31 ? -7.988 -9.422 11.391 1 91 31 ASP B C 1
ATOM 876 O O . ASP B 1 31 ? -7.383 -8.469 10.898 1 91 31 ASP B O 1
ATOM 880 N N . PRO B 1 32 ? -7.961 -9.75 12.656 1 93.69 32 PRO B N 1
ATOM 881 C CA . PRO B 1 32 ? -7.195 -8.906 13.578 1 93.69 32 PRO B CA 1
ATOM 882 C C . PRO B 1 32 ? -5.699 -8.922 13.281 1 93.69 32 PRO B C 1
ATOM 884 O O . PRO B 1 32 ? -4.953 -8.086 13.812 1 93.69 32 PRO B O 1
ATOM 887 N N . ASP B 1 33 ? -5.141 -9.898 12.523 1 95.69 33 ASP B N 1
ATOM 888 C CA . ASP B 1 33 ? -3.711 -10 12.234 1 95.69 33 ASP B CA 1
ATOM 889 C C . ASP B 1 33 ? -3.324 -9.109 11.055 1 95.69 33 ASP B C 1
ATOM 891 O O . ASP B 1 33 ? -2.143 -8.977 10.734 1 95.69 33 ASP B O 1
ATOM 895 N N . TYR B 1 34 ? -4.312 -8.531 10.469 1 97.25 34 TYR B N 1
ATOM 896 C CA . TYR B 1 34 ? -4.039 -7.676 9.32 1 97.25 34 TYR B CA 1
ATOM 897 C C . TYR B 1 34 ? -4.305 -6.215 9.656 1 97.25 34 TYR B C 1
ATOM 899 O O . TYR B 1 34 ? -5.102 -5.906 10.539 1 97.25 34 TYR B O 1
ATOM 907 N N . GLU B 1 35 ? -3.586 -5.422 9 1 96.62 35 GLU B N 1
ATOM 908 C CA . GLU B 1 35 ? -3.732 -3.973 9.062 1 96.62 35 GLU B CA 1
ATOM 909 C C . GLU B 1 35 ? -4.031 -3.391 7.684 1 96.62 35 GLU B C 1
ATOM 911 O O . GLU B 1 35 ? -3.42 -3.787 6.691 1 96.62 35 GLU B O 1
ATOM 916 N N . GLN B 1 36 ? -5.145 -2.525 7.625 1 97 36 GLN B N 1
ATOM 917 C CA . GLN B 1 36 ? -5.332 -1.734 6.414 1 97 36 GLN B CA 1
ATOM 918 C C . GLN B 1 36 ? -4.375 -0.548 6.375 1 97 36 GLN B C 1
ATOM 920 O O . GLN B 1 36 ? -4.434 0.334 7.234 1 97 36 GLN B O 1
ATOM 925 N N . VAL B 1 37 ? -3.488 -0.556 5.402 1 97.88 37 VAL B N 1
ATOM 926 C CA . VAL B 1 37 ? -2.523 0.531 5.281 1 97.88 37 VAL B CA 1
ATOM 927 C C . VAL B 1 37 ? -2.834 1.361 4.035 1 97.88 37 VAL B C 1
ATOM 929 O O . VAL B 1 37 ? -3.447 0.865 3.088 1 97.88 37 VAL B O 1
ATOM 932 N N . SER B 1 38 ? -2.521 2.613 4.109 1 97.25 38 SER B N 1
ATOM 933 C CA . SER B 1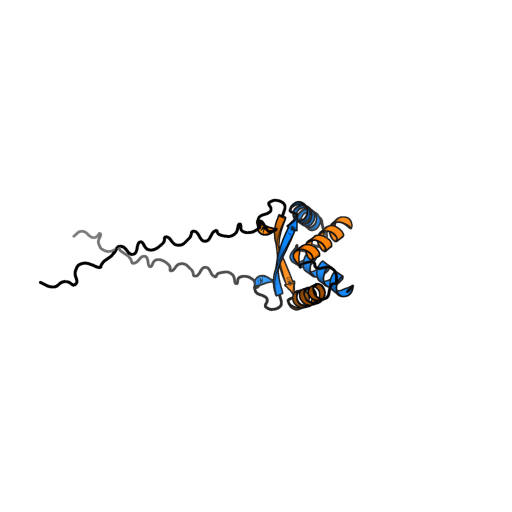 38 ? -2.709 3.518 2.982 1 97.25 38 SER B CA 1
ATOM 934 C C . SER B 1 38 ? -1.374 4.035 2.461 1 97.25 38 SER B C 1
ATOM 936 O O . SER B 1 38 ? -0.453 4.289 3.24 1 97.25 38 SER B O 1
ATOM 938 N N . ALA B 1 39 ? -1.273 4.074 1.194 1 97.94 39 ALA B N 1
ATOM 939 C CA . ALA B 1 39 ? -0.118 4.672 0.532 1 97.94 39 ALA B CA 1
ATOM 940 C C . ALA B 1 39 ? -0.552 5.574 -0.621 1 97.94 39 ALA B C 1
ATOM 942 O O . ALA B 1 39 ? -1.556 5.301 -1.284 1 97.94 39 ALA B O 1
ATOM 943 N N . TYR B 1 40 ? 0.072 6.629 -0.744 1 97.56 40 TYR B N 1
ATOM 944 C CA . TYR B 1 40 ? -0.091 7.469 -1.924 1 97.56 40 TYR B CA 1
ATOM 945 C C . TYR B 1 40 ? 0.954 7.137 -2.98 1 97.56 40 TYR B C 1
ATOM 947 O O . TYR B 1 40 ? 2.15 7.344 -2.768 1 97.56 40 TYR B O 1
ATOM 955 N N . ILE B 1 41 ? 0.501 6.633 -4.102 1 98.12 41 ILE B N 1
ATOM 956 C CA . ILE B 1 41 ? 1.412 6.293 -5.191 1 98.12 41 ILE B CA 1
ATOM 957 C C . ILE B 1 41 ? 0.968 6.996 -6.473 1 98.12 41 ILE B C 1
ATOM 959 O O . ILE B 1 41 ? -0.158 7.492 -6.559 1 98.12 41 ILE B O 1
ATOM 963 N N . ARG B 1 42 ? 1.87 7.102 -7.387 1 97.94 42 ARG B N 1
ATOM 964 C CA . ARG B 1 42 ? 1.504 7.703 -8.664 1 97.94 42 ARG B CA 1
ATOM 965 C C . ARG B 1 42 ? 0.377 6.926 -9.336 1 97.94 42 ARG B C 1
ATOM 967 O O . ARG B 1 42 ? 0.362 5.691 -9.305 1 97.94 42 ARG B O 1
ATOM 974 N N . LYS B 1 43 ? -0.512 7.672 -9.992 1 97.94 43 LYS B N 1
ATOM 975 C CA . LYS B 1 43 ? -1.649 7.066 -10.68 1 97.94 43 LYS B CA 1
ATOM 976 C C . LYS B 1 43 ? -1.185 6.102 -11.766 1 97.94 43 LYS B C 1
ATOM 978 O O . LYS B 1 43 ? -1.752 5.016 -11.922 1 97.94 43 LYS B O 1
ATOM 983 N N . GLU B 1 44 ? -0.245 6.512 -12.492 1 98 44 GLU B N 1
ATOM 984 C CA . GLU B 1 44 ? 0.272 5.68 -13.578 1 98 44 GLU B CA 1
ATOM 985 C C . GLU B 1 44 ? 0.838 4.367 -13.039 1 98 44 GLU B C 1
ATOM 987 O O . GLU B 1 44 ? 0.616 3.305 -13.625 1 98 44 GLU B O 1
ATOM 992 N N . THR B 1 45 ? 1.58 4.426 -11.914 1 98.5 45 THR B N 1
ATOM 993 C CA . THR B 1 45 ? 2.111 3.217 -11.297 1 98.5 45 THR B CA 1
ATOM 994 C C . THR B 1 45 ? 0.981 2.279 -10.883 1 98.5 45 THR B C 1
ATOM 996 O O . THR B 1 45 ? 1.022 1.082 -11.18 1 98.5 45 THR B O 1
ATOM 999 N N . TYR B 1 46 ? -0.003 2.848 -10.281 1 98.38 46 TYR B N 1
ATOM 1000 C CA . TYR B 1 46 ? -1.128 2.041 -9.812 1 98.38 46 TYR B CA 1
ATOM 1001 C C . TYR B 1 46 ? -1.844 1.38 -10.984 1 98.38 46 TYR B C 1
ATOM 1003 O O . TYR B 1 46 ? -2.156 0.188 -10.938 1 98.38 46 TYR B O 1
ATOM 1011 N N . ARG B 1 47 ? -2.086 2.176 -12.023 1 98.12 47 ARG B N 1
ATOM 1012 C CA . ARG B 1 47 ? -2.738 1.645 -13.219 1 98.12 47 ARG B CA 1
ATOM 1013 C C . ARG B 1 47 ? -1.952 0.474 -13.797 1 98.12 47 ARG B C 1
ATOM 1015 O O . ARG B 1 47 ? -2.523 -0.575 -14.102 1 98.12 47 ARG B O 1
ATOM 1022 N N . ASN B 1 48 ? -0.675 0.65 -13.945 1 98.5 48 ASN B N 1
ATOM 1023 C CA . ASN B 1 48 ? 0.173 -0.389 -14.523 1 98.5 48 ASN B CA 1
ATOM 1024 C C . ASN B 1 48 ? 0.221 -1.629 -13.633 1 98.5 48 ASN B C 1
ATOM 1026 O O . ASN B 1 48 ? 0.272 -2.754 -14.133 1 98.5 48 ASN B O 1
ATOM 1030 N N . VAL B 1 49 ? 0.183 -1.462 -12.312 1 98.44 49 VAL B N 1
ATOM 1031 C CA . VAL B 1 49 ? 0.166 -2.594 -11.391 1 98.44 49 VAL B CA 1
ATOM 1032 C C . VAL B 1 49 ? -1.133 -3.379 -11.555 1 98.44 49 VAL B C 1
ATOM 1034 O O . VAL B 1 49 ? -1.118 -4.609 -11.617 1 98.44 49 VAL B O 1
ATOM 1037 N N . LYS B 1 50 ? -2.25 -2.648 -11.602 1 97.5 50 LYS B N 1
ATOM 1038 C CA . LYS B 1 50 ? -3.545 -3.299 -11.773 1 97.5 50 LYS B CA 1
ATOM 1039 C C . LYS B 1 50 ? -3.578 -4.121 -13.055 1 97.5 50 LYS B C 1
ATOM 1041 O O . LYS B 1 50 ? -4.059 -5.258 -13.062 1 97.5 50 LYS B O 1
ATOM 1046 N N . ILE B 1 51 ? -3.051 -3.572 -14.164 1 97.5 51 ILE B N 1
ATOM 1047 C CA . ILE B 1 51 ? -3 -4.266 -15.445 1 97.5 51 ILE B CA 1
ATOM 1048 C C . ILE B 1 51 ? -2.127 -5.512 -15.328 1 97.5 51 ILE B C 1
ATOM 1050 O O . ILE B 1 51 ? -2.516 -6.594 -15.766 1 97.5 51 ILE B O 1
ATOM 1054 N N . ALA B 1 52 ? -0.918 -5.324 -14.711 1 97.44 52 ALA B N 1
ATOM 1055 C CA . ALA B 1 52 ? 0.016 -6.438 -14.57 1 97.44 52 ALA B CA 1
ATOM 1056 C C . ALA B 1 52 ? -0.589 -7.555 -13.727 1 97.44 52 ALA B C 1
ATOM 1058 O O . ALA B 1 52 ? -0.413 -8.734 -14.031 1 97.44 52 ALA B O 1
ATOM 1059 N N . LEU B 1 53 ? -1.306 -7.211 -12.688 1 97.31 53 LEU B N 1
ATOM 1060 C CA . LEU B 1 53 ? -1.921 -8.195 -11.805 1 97.31 53 LEU B CA 1
ATOM 1061 C C . LEU B 1 53 ? -2.986 -9 -12.547 1 97.31 53 LEU B C 1
ATOM 1063 O O . LEU B 1 53 ? -3.148 -10.195 -12.305 1 97.31 53 LEU B O 1
ATOM 1067 N N . LEU B 1 54 ? -3.719 -8.297 -13.43 1 95.81 54 LEU B N 1
ATOM 1068 C CA . LEU B 1 54 ? -4.77 -8.961 -14.195 1 95.81 54 LEU B CA 1
ATOM 1069 C C . LEU B 1 54 ? -4.18 -9.992 -15.148 1 95.81 54 LEU B C 1
ATOM 1071 O O . LEU B 1 54 ? -4.836 -10.984 -15.484 1 95.81 54 LEU B O 1
ATOM 1075 N N . GLN B 1 55 ? -2.938 -9.75 -15.555 1 94.62 55 GLN B N 1
ATOM 1076 C CA . GLN B 1 55 ? -2.293 -10.594 -16.547 1 94.62 55 GLN B CA 1
ATOM 1077 C C . GLN B 1 55 ? -1.524 -11.742 -15.898 1 94.62 55 GLN B C 1
ATOM 1079 O O . GLN B 1 55 ? -1.103 -12.68 -16.578 1 94.62 55 GLN B O 1
ATOM 1084 N N . GLU B 1 56 ? -1.333 -11.68 -14.633 1 92 56 GLU B N 1
ATOM 1085 C CA . GLU B 1 56 ? -0.562 -12.703 -13.93 1 92 56 GLU B CA 1
ATOM 1086 C C . GLU B 1 56 ? -1.316 -14.023 -13.883 1 92 56 GLU B C 1
ATOM 1088 O O . GLU B 1 56 ? -2.541 -14.047 -13.742 1 92 56 GLU B O 1
ATOM 1093 N N . GLU B 1 57 ? -0.53 -15 -14.062 1 86.44 57 GLU B N 1
ATOM 1094 C CA . GLU B 1 57 ? -1.105 -16.328 -13.953 1 86.44 57 GLU B CA 1
ATOM 1095 C C . GLU B 1 57 ? -1.586 -16.609 -12.531 1 86.44 57 GLU B C 1
ATOM 1097 O O . GLU B 1 57 ? -2.648 -17.203 -12.328 1 86.44 57 GLU B O 1
ATOM 1102 N N . GLU B 1 58 ? -0.68 -16.172 -11.57 1 82.06 58 GLU B N 1
ATOM 1103 C CA . GLU B 1 58 ? -1.072 -16.281 -10.172 1 82.06 58 GLU B CA 1
ATOM 1104 C C . GLU B 1 58 ? -2.08 -15.195 -9.797 1 82.06 58 GLU B C 1
ATOM 1106 O O . GLU B 1 58 ? -1.829 -14.008 -10 1 82.06 58 GLU B O 1
ATOM 1111 N N . LYS B 1 59 ? -3.172 -15.641 -9.383 1 88 59 LYS B N 1
ATOM 1112 C CA . LYS B 1 59 ? -4.23 -14.695 -9.031 1 88 59 LYS B CA 1
ATOM 1113 C C . LYS B 1 59 ? -3.992 -14.086 -7.652 1 88 59 LYS B C 1
ATOM 1115 O O . LYS B 1 59 ? -4.434 -14.641 -6.641 1 88 59 LYS B O 1
ATOM 1120 N N . ARG B 1 60 ? -3.215 -13.062 -7.641 1 90.94 60 ARG B N 1
ATOM 1121 C CA . ARG B 1 60 ? -3.049 -12.297 -6.41 1 90.94 60 ARG B CA 1
ATOM 1122 C C . ARG B 1 60 ? -3.611 -10.891 -6.562 1 90.94 60 ARG B C 1
ATOM 1124 O O . ARG B 1 60 ? -3.678 -10.359 -7.672 1 90.94 60 ARG B O 1
ATOM 1131 N N . ASP B 1 61 ? -4.062 -10.445 -5.395 1 95.31 61 ASP B N 1
ATOM 1132 C CA . ASP B 1 61 ? -4.59 -9.086 -5.422 1 95.31 61 ASP B CA 1
ATOM 1133 C C . ASP B 1 61 ? -3.525 -8.078 -5.008 1 95.31 61 ASP B C 1
ATOM 1135 O O . ASP B 1 61 ? -2.391 -8.453 -4.703 1 95.31 61 ASP B O 1
ATOM 1139 N N . PHE B 1 62 ? -3.781 -6.844 -5.078 1 97.5 62 PHE B N 1
ATOM 1140 C CA . PHE B 1 62 ? -2.865 -5.75 -4.77 1 97.5 62 PHE B CA 1
ATOM 1141 C C . PHE B 1 62 ? -2.291 -5.906 -3.367 1 97.5 62 PHE B C 1
ATOM 1143 O O . PHE B 1 62 ? -1.089 -5.727 -3.16 1 97.5 62 PHE B O 1
ATOM 1150 N N . SER B 1 63 ? -3.104 -6.23 -2.359 1 97.81 63 SER B N 1
ATOM 1151 C CA . SER B 1 63 ? -2.664 -6.406 -0.979 1 97.81 63 SER B CA 1
ATOM 1152 C C . SER B 1 63 ? -1.63 -7.52 -0.866 1 97.81 63 SER B C 1
ATOM 1154 O O . SER B 1 63 ? -0.645 -7.387 -0.136 1 97.81 63 SER B O 1
ATOM 1156 N N . ASP B 1 64 ? -1.887 -8.625 -1.567 1 97.44 64 ASP B N 1
ATOM 1157 C CA . ASP B 1 64 ? -0.937 -9.734 -1.572 1 97.44 64 ASP B CA 1
ATOM 1158 C C . ASP B 1 64 ? 0.408 -9.305 -2.152 1 97.44 64 ASP B C 1
ATOM 1160 O O . ASP B 1 64 ? 1.463 -9.695 -1.645 1 97.44 64 ASP B O 1
ATOM 1164 N N . LEU B 1 65 ? 0.386 -8.586 -3.27 1 98.25 65 LEU B N 1
ATOM 1165 C CA . LEU B 1 65 ? 1.608 -8.102 -3.902 1 98.25 65 LEU B CA 1
ATOM 1166 C C . LEU B 1 65 ? 2.383 -7.188 -2.961 1 98.25 65 LEU B C 1
ATOM 1168 O O . LEU B 1 65 ? 3.584 -7.371 -2.756 1 98.25 65 LEU B O 1
ATOM 1172 N N . VAL B 1 66 ? 1.662 -6.211 -2.391 1 98.62 66 VAL B N 1
ATOM 1173 C CA . VAL B 1 66 ? 2.312 -5.258 -1.496 1 98.62 66 VAL B CA 1
ATOM 1174 C C . VAL B 1 66 ? 2.916 -6 -0.304 1 98.62 66 VAL B C 1
ATOM 1176 O O . VAL B 1 66 ? 4.055 -5.734 0.087 1 98.62 66 VAL B O 1
ATOM 1179 N N . GLU B 1 67 ? 2.186 -6.949 0.297 1 98.44 67 GLU B N 1
ATOM 1180 C CA . GLU B 1 67 ? 2.695 -7.758 1.4 1 98.44 67 GLU B CA 1
ATOM 1181 C C . GLU B 1 67 ? 3.979 -8.484 1.006 1 98.44 67 GLU B C 1
ATOM 1183 O O . GLU B 1 67 ? 4.949 -8.5 1.769 1 98.44 67 GLU B O 1
ATOM 1188 N N . ALA B 1 68 ? 3.939 -9.031 -0.155 1 98.25 68 ALA B N 1
ATOM 1189 C CA . ALA B 1 68 ? 5.102 -9.773 -0.626 1 98.25 68 ALA B CA 1
ATOM 1190 C C . ALA B 1 68 ? 6.301 -8.852 -0.835 1 98.25 68 ALA B C 1
ATOM 1192 O O . ALA B 1 68 ? 7.422 -9.188 -0.45 1 98.25 68 ALA B O 1
ATOM 1193 N N . LEU B 1 69 ? 6.062 -7.727 -1.496 1 98.62 69 LEU B N 1
ATOM 1194 C CA . LEU B 1 69 ? 7.133 -6.781 -1.786 1 98.62 69 LEU B CA 1
ATOM 1195 C C . LEU B 1 69 ? 7.746 -6.238 -0.497 1 98.62 69 LEU B C 1
ATOM 1197 O O . LEU B 1 69 ? 8.969 -6.137 -0.38 1 98.62 69 LEU B O 1
ATOM 1201 N N . LEU B 1 70 ? 6.918 -5.918 0.492 1 98.75 70 LEU B N 1
ATOM 1202 C CA . LEU B 1 70 ? 7.402 -5.395 1.764 1 98.75 70 LEU B CA 1
ATOM 1203 C C . LEU B 1 70 ? 8.172 -6.457 2.535 1 98.75 70 LEU B C 1
ATOM 1205 O O . LEU B 1 70 ? 9.211 -6.168 3.137 1 98.75 70 LEU B O 1
ATOM 1209 N N . SER B 1 71 ? 7.637 -7.676 2.574 1 98.62 71 SER B N 1
ATOM 1210 C CA . SER B 1 71 ? 8.32 -8.773 3.256 1 98.62 71 SER B CA 1
ATOM 1211 C C . SER B 1 71 ? 9.695 -9.023 2.652 1 98.62 71 SER B C 1
ATOM 1213 O O . SER B 1 71 ? 10.672 -9.234 3.379 1 98.62 71 SER B O 1
ATOM 1215 N N . GLU B 1 72 ? 9.75 -8.961 1.336 1 98.31 72 GLU B N 1
ATOM 1216 C CA . GLU B 1 72 ? 11.031 -9.133 0.654 1 98.31 72 GLU B CA 1
ATOM 1217 C C . GLU B 1 72 ? 11.977 -7.98 0.973 1 98.31 72 GLU B C 1
ATOM 1219 O O . GLU B 1 72 ? 13.164 -8.203 1.217 1 98.31 72 GLU B O 1
ATOM 1224 N N . TRP B 1 73 ? 11.531 -6.82 0.922 1 98.19 73 TRP B N 1
ATOM 1225 C CA . TRP B 1 73 ? 12.328 -5.645 1.257 1 98.19 73 TRP B CA 1
ATOM 1226 C C . TRP B 1 73 ? 12.875 -5.746 2.676 1 98.19 73 TRP B C 1
ATOM 1228 O O . TRP B 1 73 ? 14.047 -5.445 2.918 1 98.19 73 TRP B O 1
ATOM 1238 N N . LEU B 1 74 ? 12.047 -6.191 3.617 1 98.12 74 LEU B N 1
ATOM 1239 C CA . LEU B 1 74 ? 12.469 -6.34 5.008 1 98.12 74 LEU B CA 1
ATOM 1240 C C . LEU B 1 74 ? 13.57 -7.383 5.137 1 98.12 74 LEU B C 1
ATOM 1242 O O . LEU B 1 74 ? 14.484 -7.23 5.953 1 98.12 74 LEU B O 1
ATOM 1246 N N . SER B 1 75 ? 13.398 -8.398 4.375 1 97.62 75 SER B N 1
ATOM 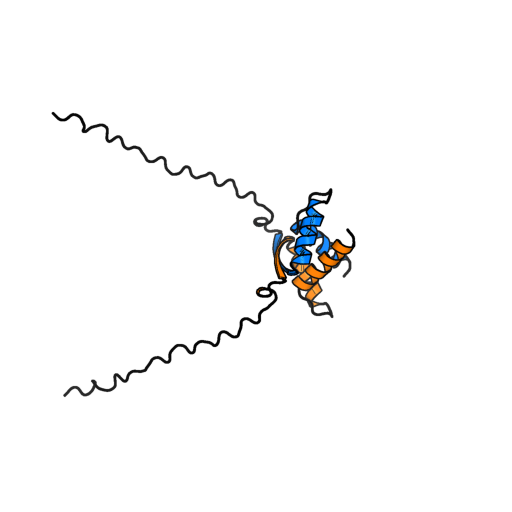1247 C CA . SER B 1 75 ? 14.375 -9.484 4.449 1 97.62 75 SER B CA 1
ATOM 1248 C C . SER B 1 75 ? 15.742 -9.039 3.945 1 97.62 75 SER B C 1
ATOM 1250 O O . SER B 1 75 ? 16.75 -9.695 4.207 1 97.62 75 SER B O 1
ATOM 1252 N N . ASN B 1 76 ? 15.812 -7.863 3.262 1 95 76 ASN B N 1
ATOM 1253 C CA . ASN B 1 76 ? 17.047 -7.336 2.701 1 95 76 ASN B CA 1
ATOM 1254 C C . ASN B 1 76 ? 17.578 -6.152 3.512 1 95 76 ASN B C 1
ATOM 1256 O O . ASN B 1 76 ? 18.516 -5.477 3.098 1 95 76 ASN B O 1
ATOM 1260 N N . GLN B 1 77 ? 16.953 -5.906 4.574 1 89.56 77 GLN B N 1
ATOM 1261 C CA . GLN B 1 77 ? 17.406 -4.828 5.449 1 89.56 77 GLN B CA 1
ATOM 1262 C C . GLN B 1 77 ? 18.484 -5.316 6.422 1 89.56 77 GLN B C 1
ATOM 1264 O O . GLN B 1 77 ? 18.484 -6.488 6.809 1 89.56 77 GLN B O 1
#

Sequence (154 aa):
MSKFKGILDSHKQTAPTESQRKPKTKGKRSDPDYEQVSAYIRKETYRNVKIALLQEEEKRDFSDLVEALLSEWLSNQMSKFKGILDSHKQTAPTESQRKPKTKGKRSDPDYEQVSAYIRKETYRNVKIALLQEEEKRDFSDLVEALLSEWLSNQ

Radius of gyration: 29.33 Å; Cα contacts (8 Å, |Δi|>4): 123; chains: 2; bounding box: 95×75×54 Å

Foldseek 3Di:
DPPPPDPPPCPVPPPPPPPVPPPPPCPLVNDPVHDDDDDDDDPVVVVVVVVVCVVDPDNDDPVVVVVVVVVVVVVVD/DPPPPPDPPCPVPPDPPPPPPPPPPCPLVNDPVHDDDDDDDDPVVVVVVVVVCVVDPDNDDPVVVVVVVVVVVVVVD